Protein AF-A0A818DZM9-F1 (afdb_monomer)

Solvent-accessible surface area (backbone atoms only — not comparable to full-atom values): 8710 Å² total; per-residue (Å²): 131,89,78,78,48,73,68,53,49,53,53,51,50,54,50,57,74,67,65,64,51,76,66,54,52,51,47,51,51,50,46,53,53,40,52,50,51,41,53,56,50,49,52,51,48,52,54,49,51,54,26,58,77,69,72,45,68,61,71,72,59,45,53,54,50,55,57,54,46,66,70,44,53,62,66,65,63,39,80,89,52,55,71,69,61,40,54,50,49,54,53,52,50,52,51,51,50,53,49,51,56,52,51,53,51,50,53,53,50,54,51,50,49,51,52,42,52,51,42,50,52,53,42,53,53,48,51,51,50,51,54,50,53,54,50,54,52,52,52,52,53,52,52,52,51,52,52,52,51,56,54,53,62,72,77,109

Sequence (156 aa):
MLTLNSNDRDLITKFYELQPNEEQIRIAKQIWQTTFNILKTKEQEEILRKRIFLRRLPTTYDKMIDKSLGYIEPMLSNKALDIDRRAGLVTSYSKTITQYKLDLMTLNLDTIQNVIRGHQQILNDLQKKLSQSCHELMIQAIENRQKAMQNFMKYI

Radius of gyration: 29.62 Å; Cα contacts (8 Å, |Δi|>4): 50; chains: 1; bounding box: 65×19×94 Å

Nearest PDB structures (foldseek):
  5nnv-assembly2_B  TM=3.808E-01  e=1.729E+00  Bacillus subtilis subsp. subtilis str. 168
  6nct-assembly1_B  TM=3.162E-01  e=2.828E+00  Homo sapiens
  8to0-assembly1_GU  TM=3.634E-01  e=6.689E+00  Mus musculus
  5sxb-assembly1_B  TM=3.011E-01  e=3.617E+00  Homo sapiens
  5y06-assembly1_A  TM=3.390E-01  e=5.562E+00  Mycolicibacterium smegmatis MC2 155

Mean predicted aligned error: 10.88 Å

Foldseek 3Di:
DDDQDPVNVVVVVVVVVVVDDPVLVVLVVLLVVLVVVLVVLVVVLVVLVVCVVVVHADPVVVVVVVVVVVVCVVVLVDPVDDPVRSVVVVVVVVVVVSVVRNVVSVVVSVVSVVSSVVSVVVSVVSVVVSVVVVVVVVVVVVVVVVVVVVVVVVVD

pLDDT: mean 81.68, std 7.65, range [40.31, 94.31]

Secondary structure (DSSP, 8-state):
-----HHHHHHHHHHHHT---HHHHHHHHHHHHHHHHHHHHHHHHHHHHHHHHTTPPPHHHHHHHHHHHHHHHHHHT-TTS-HHHHHHHHHHHHHHHHHHHHHHHHHHHHHHHHHHHHHHHHHHHHHHHHHHHHHHHHHHHHHHHHHHHHHHHT--

Structure (mmCIF, N/CA/C/O backbone):
data_AF-A0A818DZM9-F1
#
_entry.id   AF-A0A818DZM9-F1
#
loop_
_atom_site.group_PDB
_atom_site.id
_atom_site.type_symbol
_atom_site.label_atom_id
_atom_site.label_alt_id
_atom_site.label_comp_id
_atom_site.label_asym_id
_atom_site.label_entity_id
_atom_site.label_seq_id
_atom_site.pdbx_PDB_ins_code
_atom_site.Cartn_x
_atom_site.Cartn_y
_atom_site.Cartn_z
_atom_site.occupancy
_atom_site.B_iso_or_equiv
_atom_site.auth_seq_id
_atom_site.auth_comp_id
_atom_site.auth_asym_id
_atom_site.auth_atom_id
_atom_site.pdbx_PDB_model_num
ATOM 1 N N . MET A 1 1 ? 8.432 -7.201 12.965 1.00 40.31 1 MET A N 1
ATOM 2 C CA . MET A 1 1 ? 7.616 -7.228 14.197 1.00 40.31 1 MET A CA 1
ATOM 3 C C . MET A 1 1 ? 7.823 -5.875 14.859 1.00 40.31 1 MET A C 1
ATOM 5 O O . MET A 1 1 ? 8.979 -5.541 15.078 1.00 40.31 1 MET A O 1
ATOM 9 N N . LEU A 1 2 ? 6.783 -5.054 15.058 1.00 51.66 2 LEU A N 1
ATOM 10 C CA . LEU A 1 2 ? 6.935 -3.815 15.836 1.00 51.66 2 LEU A CA 1
ATOM 11 C C . LEU A 1 2 ? 7.282 -4.207 17.276 1.00 51.66 2 LEU A C 1
ATOM 13 O O . LEU A 1 2 ? 6.540 -4.960 17.904 1.00 51.66 2 LEU A O 1
ATOM 17 N N . THR A 1 3 ? 8.418 -3.744 17.780 1.00 56.81 3 THR A N 1
ATOM 18 C CA . THR A 1 3 ? 8.779 -3.877 19.192 1.00 56.81 3 THR A CA 1
ATOM 19 C C . THR A 1 3 ? 7.938 -2.901 20.003 1.00 56.81 3 THR A C 1
ATOM 21 O O . THR A 1 3 ? 8.105 -1.693 19.857 1.00 56.81 3 THR A O 1
ATOM 24 N N . LEU A 1 4 ? 7.039 -3.428 20.838 1.00 66.06 4 LEU A N 1
ATOM 25 C CA . LEU A 1 4 ? 6.256 -2.634 21.788 1.00 66.06 4 LEU A CA 1
ATOM 26 C C . LEU A 1 4 ? 7.205 -1.954 22.779 1.00 66.06 4 LEU A C 1
ATOM 28 O O . LEU A 1 4 ? 7.914 -2.644 23.523 1.00 66.06 4 LEU A O 1
ATOM 32 N N . ASN A 1 5 ? 7.214 -0.624 22.789 1.00 75.19 5 ASN A N 1
ATOM 33 C CA . ASN A 1 5 ? 7.958 0.150 23.778 1.00 75.19 5 ASN A CA 1
ATOM 34 C C . ASN A 1 5 ? 7.163 0.258 25.099 1.00 75.19 5 ASN A C 1
ATOM 36 O O . ASN A 1 5 ? 6.059 -0.278 25.228 1.00 75.19 5 ASN A O 1
ATOM 40 N N . SER A 1 6 ? 7.733 0.917 26.110 1.00 73.00 6 SER A N 1
ATOM 41 C CA . SER A 1 6 ? 7.079 1.093 27.416 1.00 73.00 6 SER A CA 1
ATOM 42 C C . SER A 1 6 ? 5.756 1.860 27.323 1.00 73.00 6 SER A C 1
ATOM 44 O O . SER A 1 6 ? 4.792 1.473 27.974 1.00 73.00 6 SER A O 1
ATOM 46 N N . ASN A 1 7 ? 5.672 2.882 26.466 1.00 75.25 7 ASN A N 1
ATOM 47 C CA . ASN A 1 7 ? 4.448 3.662 26.271 1.00 75.25 7 ASN A CA 1
ATOM 48 C C . ASN A 1 7 ? 3.347 2.834 25.597 1.00 75.25 7 ASN A C 1
ATOM 50 O O . ASN A 1 7 ? 2.183 2.944 25.972 1.00 75.25 7 ASN A O 1
ATOM 54 N N . ASP A 1 8 ? 3.702 1.978 24.636 1.00 75.69 8 ASP A N 1
ATOM 55 C CA . ASP A 1 8 ? 2.742 1.085 23.982 1.00 75.69 8 ASP A CA 1
ATOM 56 C C . ASP A 1 8 ? 2.153 0.088 24.987 1.00 75.69 8 ASP A C 1
ATOM 58 O O . ASP A 1 8 ? 0.955 -0.192 24.961 1.00 75.69 8 ASP A O 1
ATOM 62 N N . ARG A 1 9 ? 2.984 -0.424 25.907 1.00 78.38 9 ARG A N 1
ATOM 63 C CA . ARG A 1 9 ? 2.527 -1.309 26.988 1.00 78.38 9 ARG A CA 1
ATOM 64 C C . ARG A 1 9 ? 1.587 -0.583 27.944 1.00 78.38 9 ARG A C 1
ATOM 66 O O . ARG A 1 9 ? 0.529 -1.124 28.241 1.00 78.38 9 ARG A O 1
ATOM 73 N N . ASP A 1 10 ? 1.919 0.637 28.355 1.00 81.44 10 ASP A N 1
ATOM 74 C CA . ASP A 1 10 ? 1.055 1.454 29.216 1.00 81.44 10 ASP A CA 1
ATOM 75 C C . ASP A 1 10 ? -0.306 1.743 28.571 1.00 81.44 10 ASP A C 1
ATOM 77 O O . ASP A 1 10 ? -1.339 1.661 29.234 1.00 81.44 10 ASP A O 1
ATOM 81 N N . LEU A 1 11 ? -0.332 2.053 27.271 1.00 78.56 11 LEU A N 1
ATOM 82 C CA . LEU A 1 11 ? -1.576 2.295 26.536 1.00 78.56 11 LEU A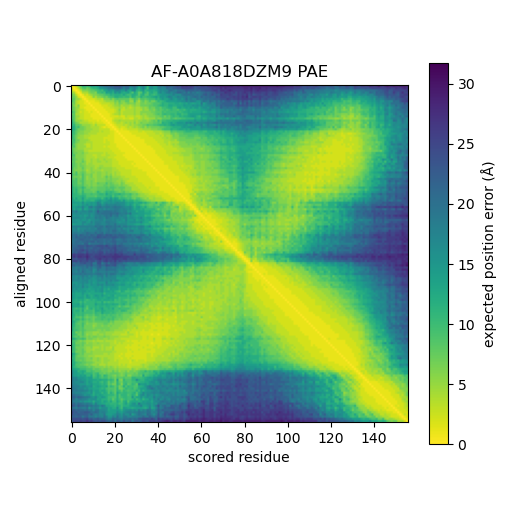 CA 1
ATOM 83 C C . LEU A 1 11 ? -2.436 1.032 26.422 1.00 78.56 11 LEU A C 1
ATOM 85 O O . LEU A 1 11 ? -3.654 1.111 26.570 1.00 78.56 11 LEU A O 1
ATOM 89 N N . ILE A 1 12 ? -1.817 -0.129 26.193 1.00 82.38 12 ILE A N 1
ATOM 90 C CA . ILE A 1 12 ? -2.521 -1.417 26.155 1.00 82.38 12 ILE A CA 1
ATOM 91 C C . ILE A 1 12 ? -3.101 -1.751 27.532 1.00 82.38 12 ILE A C 1
ATOM 93 O O . ILE A 1 12 ? -4.266 -2.135 27.619 1.00 82.38 12 ILE A O 1
ATOM 97 N N . THR A 1 13 ? -2.324 -1.578 28.602 1.00 82.38 13 THR A N 1
ATOM 98 C CA . THR A 1 13 ? -2.790 -1.813 29.974 1.00 82.38 13 THR A CA 1
ATOM 99 C C . THR A 1 13 ? -3.990 -0.927 30.293 1.00 82.38 13 THR A C 1
ATOM 101 O O . THR A 1 13 ? -5.049 -1.447 30.634 1.00 82.38 13 THR A O 1
ATOM 104 N N . LYS A 1 14 ? -3.881 0.387 30.050 1.00 82.12 14 LYS A N 1
ATOM 105 C CA . LYS A 1 14 ? -4.989 1.338 30.238 1.00 82.12 14 LYS A CA 1
ATOM 106 C C . LYS A 1 14 ? -6.216 0.986 29.401 1.00 82.12 14 LYS A C 1
ATOM 108 O O . LYS A 1 14 ? -7.337 1.146 29.863 1.00 82.12 14 LYS A O 1
ATOM 113 N N . PHE A 1 15 ? -6.029 0.490 28.178 1.00 80.56 15 PHE A N 1
ATOM 114 C CA . PHE A 1 15 ? -7.144 0.039 27.347 1.00 80.56 15 PHE A CA 1
ATOM 115 C C . PHE A 1 15 ? -7.892 -1.140 27.980 1.00 80.56 15 PHE A C 1
ATOM 117 O O . PHE A 1 15 ? -9.116 -1.121 28.004 1.00 80.56 15 PHE A O 1
ATOM 124 N N . TYR A 1 16 ? -7.191 -2.139 28.522 1.00 81.88 16 TYR A N 1
ATOM 125 C CA . TYR A 1 16 ? -7.841 -3.274 29.187 1.00 81.88 16 TYR A CA 1
ATOM 126 C C . TYR A 1 16 ? -8.415 -2.924 30.568 1.00 81.88 16 TYR A C 1
ATOM 128 O O . TYR A 1 16 ? -9.426 -3.505 30.960 1.00 81.88 16 TYR A O 1
ATOM 136 N N . GLU A 1 17 ? -7.842 -1.946 31.276 1.00 83.06 17 GLU A N 1
ATOM 137 C CA . GLU A 1 17 ? -8.412 -1.391 32.515 1.00 83.06 17 GLU A CA 1
ATOM 138 C C . GLU A 1 17 ? -9.804 -0.776 32.298 1.00 83.06 17 GLU A C 1
ATOM 140 O O . GLU A 1 17 ? -10.635 -0.804 33.203 1.00 83.06 17 GLU A O 1
ATOM 145 N N . LEU A 1 18 ? -10.098 -0.289 31.086 1.00 79.38 18 LEU A N 1
ATOM 146 C CA . LEU A 1 18 ? -11.424 0.219 30.711 1.00 79.38 18 LEU A CA 1
ATOM 147 C C . LEU A 1 18 ? -12.473 -0.887 30.496 1.00 79.38 18 LEU A C 1
ATOM 149 O O . LEU A 1 18 ? -13.613 -0.571 30.164 1.00 79.38 18 LEU A O 1
ATOM 153 N N . GLN A 1 19 ? -12.102 -2.160 30.673 1.00 81.62 19 GLN A N 1
ATOM 154 C CA . GLN A 1 19 ? -12.966 -3.330 30.481 1.00 81.62 19 GLN A CA 1
ATOM 155 C C . GLN A 1 19 ? -13.733 -3.305 29.142 1.00 81.62 19 GLN A C 1
ATOM 157 O O . GLN A 1 19 ? -14.965 -3.371 29.124 1.00 81.62 19 GLN A O 1
ATOM 162 N N . PRO A 1 20 ? -13.021 -3.198 28.004 1.00 81.56 20 PRO A N 1
ATOM 163 C CA . PRO A 1 20 ? -13.652 -3.136 26.698 1.00 81.56 20 PRO A CA 1
ATOM 164 C C . PRO A 1 20 ? -14.358 -4.458 26.388 1.00 81.56 20 PRO A C 1
ATOM 166 O O . PRO A 1 20 ? -13.861 -5.540 26.710 1.00 81.56 20 PRO A O 1
ATOM 169 N N . ASN A 1 21 ? -15.506 -4.380 25.722 1.00 86.00 21 ASN A N 1
ATOM 170 C CA . ASN A 1 21 ? -16.206 -5.569 25.251 1.00 86.00 21 ASN A CA 1
ATOM 171 C C . ASN A 1 21 ? -15.498 -6.201 24.034 1.00 86.00 21 ASN A C 1
ATOM 173 O O . ASN A 1 21 ? -14.577 -5.627 23.445 1.00 86.00 21 ASN A O 1
ATOM 177 N N . GLU A 1 22 ? -15.938 -7.395 23.632 1.00 86.88 22 GLU A N 1
ATOM 178 C CA . GLU A 1 22 ? -15.315 -8.139 22.526 1.00 86.88 22 GLU A CA 1
ATOM 179 C C . GLU A 1 22 ? -15.292 -7.355 21.206 1.00 86.88 22 GLU A C 1
ATOM 181 O O . GLU A 1 22 ? -14.310 -7.418 20.462 1.00 86.88 22 GLU A O 1
ATOM 186 N N . GLU A 1 23 ? -16.337 -6.572 20.935 1.00 85.06 23 GLU A N 1
ATOM 187 C CA . GLU A 1 23 ? -16.437 -5.768 19.720 1.00 85.06 23 GLU A CA 1
ATOM 188 C C . GLU A 1 23 ? -15.433 -4.607 19.721 1.00 85.06 23 GLU A C 1
ATOM 190 O O . GLU A 1 23 ? -14.731 -4.386 18.732 1.00 85.06 23 GLU A O 1
ATOM 195 N N . GLN A 1 24 ? -15.274 -3.918 20.851 1.00 84.25 24 GLN A N 1
ATOM 196 C CA . GLN A 1 24 ? -14.276 -2.863 21.028 1.00 84.25 24 GLN A CA 1
ATOM 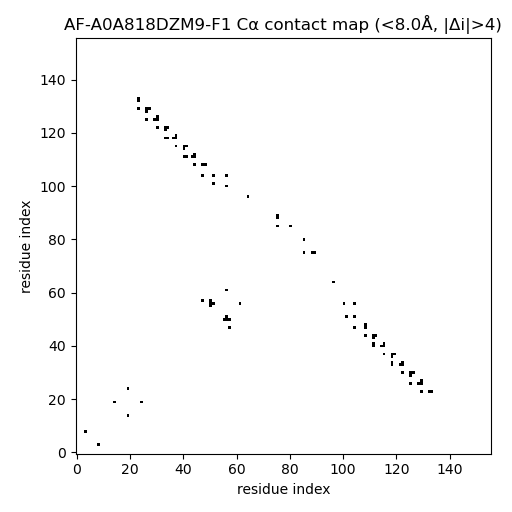197 C C . GLN A 1 24 ? -12.853 -3.416 20.903 1.00 84.25 24 GLN A C 1
ATOM 199 O O . GLN A 1 24 ? -12.010 -2.806 20.241 1.00 84.25 24 GLN A O 1
ATOM 204 N N . ILE A 1 25 ? -12.587 -4.601 21.465 1.00 87.75 25 ILE A N 1
ATOM 205 C CA . ILE A 1 25 ? -11.300 -5.296 21.309 1.00 87.75 25 ILE A CA 1
ATOM 206 C C . ILE A 1 25 ? -11.052 -5.638 19.832 1.00 87.75 25 ILE A C 1
ATOM 208 O O . ILE A 1 25 ? -9.941 -5.446 19.326 1.00 87.75 25 ILE A O 1
ATOM 212 N N . ARG A 1 26 ? -12.070 -6.130 19.115 1.00 89.06 26 ARG A N 1
ATOM 213 C CA . ARG A 1 26 ? -11.976 -6.468 17.688 1.00 89.06 26 ARG A CA 1
ATOM 214 C C . ARG A 1 26 ? -11.662 -5.239 16.836 1.00 89.06 26 ARG A C 1
ATOM 216 O O . ARG A 1 26 ? -10.720 -5.284 16.042 1.00 89.06 26 ARG A O 1
ATOM 223 N N . ILE A 1 27 ? -12.397 -4.145 17.028 1.00 87.44 27 ILE A N 1
ATOM 224 C CA . ILE A 1 27 ? -12.180 -2.888 16.300 1.00 87.44 27 ILE A CA 1
ATOM 225 C C . ILE A 1 27 ? -10.789 -2.321 16.617 1.00 87.44 27 ILE A C 1
ATOM 227 O O . ILE A 1 27 ? -10.061 -1.946 15.698 1.00 87.44 27 ILE A O 1
ATOM 231 N N . ALA A 1 28 ? -10.363 -2.323 17.885 1.00 85.38 28 ALA A N 1
ATOM 232 C CA . ALA A 1 28 ? -9.037 -1.847 18.282 1.00 85.38 28 ALA A CA 1
ATOM 233 C C . ALA A 1 28 ? -7.902 -2.636 17.601 1.00 85.38 28 ALA A C 1
ATOM 235 O O . ALA A 1 28 ? -6.952 -2.041 17.084 1.00 85.38 28 ALA A O 1
ATOM 236 N N . LYS A 1 29 ? -8.025 -3.969 17.508 1.00 88.12 29 LYS A N 1
ATOM 237 C CA . LYS A 1 29 ? -7.074 -4.812 16.759 1.00 88.12 29 LYS A CA 1
ATOM 238 C C . LYS A 1 29 ? -7.027 -4.443 15.274 1.00 88.12 29 LYS A C 1
ATOM 240 O O . LYS A 1 29 ? -5.941 -4.351 14.701 1.00 88.12 29 LYS A O 1
ATOM 245 N N . GLN A 1 30 ? -8.182 -4.204 14.652 1.00 88.25 30 GLN A N 1
ATOM 246 C CA . GLN A 1 30 ? -8.258 -3.791 13.246 1.00 88.25 30 GLN A CA 1
ATOM 247 C C . GLN A 1 30 ? -7.639 -2.406 13.015 1.00 88.25 30 GLN A C 1
ATOM 249 O O . GLN A 1 30 ? -6.910 -2.224 12.037 1.00 88.25 30 GLN A O 1
ATOM 254 N N . ILE A 1 31 ? -7.864 -1.453 13.924 1.00 87.81 31 ILE A N 1
ATOM 255 C CA . ILE A 1 31 ? -7.233 -0.124 13.906 1.00 87.81 31 ILE A CA 1
ATOM 256 C C . ILE A 1 31 ? -5.712 -0.262 13.970 1.00 87.81 31 ILE A C 1
ATOM 258 O O . ILE A 1 31 ? -5.006 0.327 13.147 1.00 87.81 31 ILE A O 1
ATOM 262 N N . TRP A 1 32 ? -5.200 -1.072 14.901 1.00 86.38 32 TRP A N 1
ATOM 263 C CA . TRP A 1 32 ? -3.762 -1.288 15.058 1.00 86.38 32 TRP A CA 1
ATOM 264 C C . TRP A 1 32 ? -3.139 -1.903 13.800 1.00 86.38 32 TRP A C 1
ATOM 266 O O . TRP A 1 32 ? -2.163 -1.373 13.265 1.00 86.38 32 TRP A O 1
ATOM 276 N N . GLN A 1 33 ? -3.752 -2.960 13.260 1.00 86.88 33 GLN A N 1
ATOM 277 C CA . GLN A 1 33 ? -3.277 -3.612 12.041 1.00 86.88 33 GLN A CA 1
ATOM 278 C C . GLN A 1 33 ? -3.302 -2.669 10.830 1.00 86.88 33 GLN A C 1
ATOM 280 O O . GLN A 1 33 ? -2.343 -2.620 10.059 1.00 86.88 33 GLN A O 1
ATOM 285 N N . THR A 1 34 ? -4.380 -1.900 10.661 1.00 86.88 34 THR A N 1
ATOM 286 C CA . THR A 1 34 ? -4.517 -0.941 9.553 1.00 86.88 34 THR A CA 1
ATOM 287 C C . THR A 1 34 ? -3.478 0.173 9.667 1.00 86.88 34 THR A C 1
ATOM 289 O O . THR A 1 34 ? -2.829 0.516 8.681 1.00 86.88 34 THR A O 1
ATOM 292 N N . THR A 1 35 ? -3.244 0.682 10.878 1.00 85.06 35 THR A N 1
ATOM 293 C CA . THR A 1 35 ? -2.207 1.688 11.152 1.00 85.06 35 THR A CA 1
ATOM 294 C C . THR A 1 35 ? -0.815 1.154 10.818 1.00 85.06 35 THR A C 1
ATOM 296 O O . THR A 1 35 ? -0.038 1.831 10.143 1.00 85.06 35 THR A O 1
ATOM 299 N N . PHE A 1 36 ? -0.510 -0.085 11.212 1.00 85.88 36 PHE A N 1
ATOM 300 C CA . PHE A 1 36 ? 0.745 -0.738 10.844 1.00 85.88 36 PHE A CA 1
ATOM 301 C C . PHE A 1 36 ? 0.903 -0.877 9.325 1.00 85.88 36 PHE A C 1
ATOM 303 O O . PHE A 1 36 ? 1.967 -0.566 8.785 1.00 85.88 36 PHE A O 1
ATOM 310 N N . ASN A 1 37 ? -0.155 -1.292 8.623 1.00 84.69 37 ASN A N 1
ATOM 311 C CA . ASN A 1 37 ? -0.138 -1.405 7.166 1.00 84.69 37 ASN A CA 1
ATOM 312 C C . ASN A 1 37 ? 0.147 -0.047 6.504 1.00 84.69 37 ASN A C 1
ATOM 314 O O . ASN A 1 37 ? 0.995 0.016 5.619 1.00 84.69 37 ASN A O 1
ATOM 318 N N . ILE A 1 38 ? -0.475 1.043 6.973 1.00 83.56 38 ILE A N 1
ATOM 319 C CA . ILE A 1 38 ? -0.196 2.408 6.488 1.00 83.56 38 ILE A CA 1
ATOM 320 C C . ILE A 1 38 ? 1.279 2.763 6.670 1.00 83.56 38 ILE A C 1
ATOM 322 O O . ILE A 1 38 ? 1.904 3.249 5.729 1.00 83.56 38 ILE A O 1
ATOM 326 N N . LEU A 1 39 ? 1.843 2.530 7.860 1.00 86.19 39 LEU A N 1
ATOM 327 C CA . LEU A 1 39 ? 3.248 2.840 8.145 1.00 86.19 39 LEU A CA 1
ATOM 328 C C . LEU A 1 39 ? 4.191 2.069 7.218 1.00 86.19 39 LEU A C 1
ATOM 330 O O . LEU A 1 39 ? 5.077 2.664 6.607 1.00 86.19 39 LEU A O 1
ATOM 334 N N . LYS A 1 40 ? 3.950 0.767 7.048 1.00 86.81 40 LYS A N 1
ATOM 335 C CA . LYS A 1 40 ? 4.735 -0.084 6.149 1.00 86.81 40 LYS A CA 1
ATOM 336 C C . LYS A 1 40 ? 4.637 0.376 4.692 1.00 86.81 40 LYS A C 1
ATOM 338 O O . LYS A 1 40 ? 5.639 0.404 3.983 1.00 86.81 40 LYS A O 1
ATOM 343 N N . THR A 1 41 ? 3.448 0.754 4.229 1.00 86.75 41 THR A N 1
ATOM 344 C CA . THR A 1 41 ? 3.259 1.255 2.861 1.00 86.75 41 THR A CA 1
ATOM 345 C C . THR A 1 41 ? 3.915 2.627 2.660 1.00 86.75 41 THR A C 1
ATOM 347 O O . THR A 1 41 ? 4.518 2.857 1.616 1.00 86.75 41 THR A O 1
ATOM 350 N N . LYS A 1 42 ? 3.891 3.516 3.663 1.00 85.25 42 LYS A N 1
ATOM 351 C CA . LYS A 1 42 ? 4.630 4.792 3.628 1.00 85.25 42 LYS A CA 1
ATOM 352 C C . LYS A 1 42 ? 6.144 4.594 3.575 1.00 85.25 42 LYS A C 1
ATOM 354 O O . LYS A 1 42 ? 6.828 5.302 2.845 1.00 85.25 42 LYS A O 1
ATOM 359 N N . GLU A 1 43 ? 6.676 3.617 4.305 1.00 87.31 43 GLU A N 1
ATOM 360 C CA . GLU A 1 43 ? 8.094 3.256 4.209 1.00 87.31 43 GLU A CA 1
ATOM 361 C C . GLU A 1 43 ? 8.459 2.828 2.777 1.00 87.31 43 GLU A C 1
ATOM 363 O O . GLU A 1 43 ? 9.465 3.276 2.225 1.00 87.31 43 GLU A O 1
ATOM 368 N N . GLN A 1 44 ? 7.608 2.020 2.137 1.00 86.06 44 GLN A N 1
ATOM 369 C CA . GLN A 1 44 ? 7.783 1.637 0.733 1.00 86.06 44 GLN A CA 1
ATOM 370 C C . GLN A 1 44 ? 7.706 2.840 -0.218 1.00 86.06 44 GLN A C 1
ATOM 372 O O . GLN A 1 44 ? 8.506 2.910 -1.154 1.00 86.06 44 GLN A O 1
ATOM 377 N N . GLU A 1 45 ? 6.796 3.789 0.028 1.00 90.19 45 GLU A N 1
ATOM 378 C CA . GLU A 1 45 ? 6.708 5.046 -0.725 1.00 90.19 45 GLU A CA 1
ATOM 379 C C . GLU A 1 45 ? 8.030 5.820 -0.659 1.00 90.19 45 GLU A C 1
ATOM 381 O O . GLU A 1 45 ? 8.581 6.198 -1.691 1.00 90.19 45 GLU A O 1
ATOM 386 N N . GLU A 1 46 ? 8.587 6.000 0.539 1.00 88.19 46 GLU A N 1
ATOM 387 C CA . GLU A 1 46 ? 9.835 6.741 0.741 1.00 88.19 46 GLU A CA 1
ATOM 388 C C . GLU A 1 46 ? 11.046 6.035 0.119 1.00 88.19 46 GLU A C 1
ATOM 390 O O . GLU A 1 46 ? 11.910 6.678 -0.487 1.00 88.19 46 GLU A O 1
ATOM 395 N N . ILE A 1 47 ? 11.099 4.700 0.182 1.00 86.56 47 ILE A N 1
ATOM 396 C CA . ILE A 1 47 ? 12.109 3.916 -0.543 1.00 86.56 47 ILE A CA 1
ATOM 397 C C . ILE A 1 47 ? 11.990 4.160 -2.052 1.00 86.56 47 ILE A C 1
ATOM 399 O O . ILE A 1 47 ? 13.009 4.353 -2.725 1.00 86.56 47 ILE A O 1
ATOM 403 N N . LEU A 1 48 ? 10.770 4.159 -2.594 1.00 84.81 48 LEU A N 1
ATOM 404 C CA . LEU A 1 48 ? 10.544 4.382 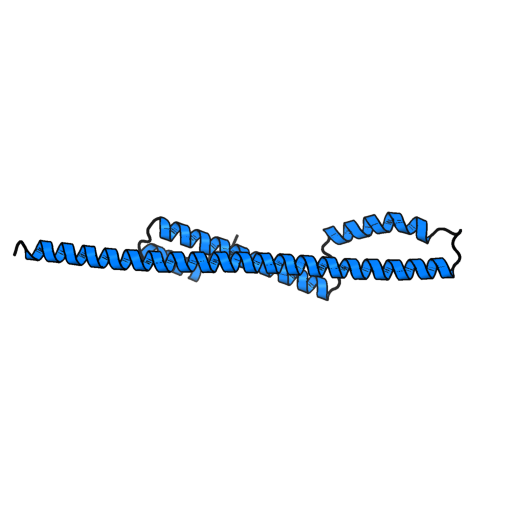-4.019 1.00 84.81 48 LEU A CA 1
ATOM 405 C C . LEU A 1 48 ? 10.897 5.818 -4.430 1.00 84.81 48 LEU A C 1
ATOM 407 O O . LEU A 1 48 ? 11.593 5.996 -5.426 1.00 84.81 48 LEU A O 1
ATOM 411 N N . ARG A 1 49 ? 10.527 6.832 -3.642 1.00 85.75 49 ARG A N 1
ATOM 412 C CA . ARG A 1 49 ? 10.910 8.237 -3.873 1.00 85.75 49 ARG A CA 1
ATOM 413 C C . ARG A 1 49 ? 12.425 8.420 -3.907 1.00 85.75 49 ARG A C 1
ATOM 415 O O . ARG A 1 49 ? 12.949 9.026 -4.839 1.00 85.75 49 ARG A O 1
ATOM 422 N N . LYS A 1 50 ? 13.151 7.833 -2.948 1.00 85.69 50 LYS A N 1
ATOM 423 C CA . LYS A 1 50 ? 14.626 7.841 -2.946 1.00 85.69 50 LYS A CA 1
ATOM 424 C C . LYS A 1 50 ? 15.200 7.169 -4.193 1.00 85.69 50 LYS A C 1
ATOM 426 O O . LYS A 1 50 ? 16.165 7.661 -4.771 1.00 85.69 50 LYS A O 1
ATOM 431 N N . ARG A 1 51 ? 14.607 6.058 -4.632 1.00 80.88 51 ARG A N 1
ATOM 432 C CA . ARG A 1 51 ? 15.002 5.359 -5.864 1.00 80.88 51 ARG A CA 1
ATOM 433 C C . ARG A 1 51 ? 14.772 6.205 -7.117 1.00 80.88 51 ARG A C 1
ATOM 435 O O . ARG A 1 51 ? 15.680 6.281 -7.938 1.00 80.88 51 ARG A O 1
ATOM 442 N N . ILE A 1 52 ? 13.628 6.883 -7.222 1.00 79.81 52 ILE A N 1
ATOM 443 C CA . ILE A 1 52 ? 13.316 7.832 -8.304 1.00 79.81 52 ILE A CA 1
ATOM 444 C C . ILE A 1 52 ? 14.353 8.954 -8.343 1.00 79.81 52 ILE A C 1
ATOM 446 O O . ILE A 1 52 ? 14.945 9.206 -9.391 1.00 79.81 52 ILE A O 1
ATOM 450 N N . PHE A 1 53 ? 14.630 9.575 -7.193 1.00 79.75 53 PHE A N 1
ATOM 451 C CA . PHE A 1 53 ? 15.636 10.631 -7.073 1.00 79.75 53 PHE A CA 1
ATOM 452 C C . PHE A 1 53 ? 17.019 10.165 -7.551 1.00 79.75 53 PHE A C 1
ATOM 454 O O . PHE A 1 53 ? 17.685 10.852 -8.323 1.00 79.75 53 PHE A O 1
ATOM 461 N N . LEU A 1 54 ? 17.424 8.955 -7.156 1.00 83.00 54 LEU A N 1
ATOM 462 C CA . LEU A 1 54 ? 18.685 8.338 -7.577 1.00 83.00 54 LEU A CA 1
ATOM 463 C C . LEU A 1 54 ? 18.640 7.730 -8.990 1.00 83.00 54 LEU A C 1
ATOM 465 O O . LEU A 1 54 ? 19.629 7.130 -9.412 1.00 83.00 54 LEU A O 1
ATOM 469 N N . ARG A 1 55 ? 17.517 7.843 -9.713 1.00 77.25 55 ARG A N 1
ATOM 470 C CA . ARG A 1 55 ? 17.276 7.230 -11.034 1.00 77.25 55 ARG A CA 1
ATOM 471 C C . ARG A 1 55 ? 17.526 5.715 -11.065 1.00 77.25 55 ARG A C 1
ATOM 473 O O . ARG A 1 55 ? 17.949 5.166 -12.079 1.00 77.25 55 ARG A O 1
ATOM 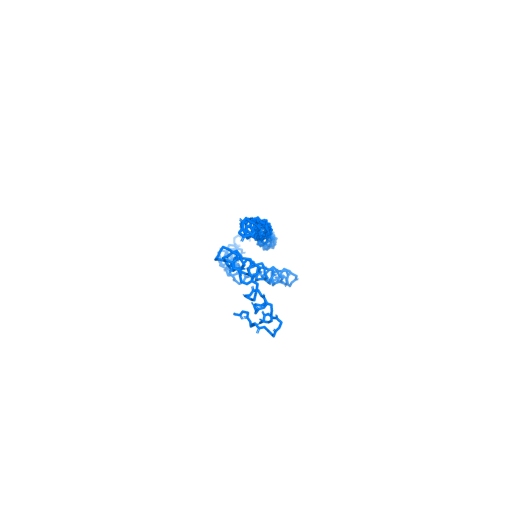480 N N . ARG A 1 56 ? 17.269 5.025 -9.951 1.00 76.44 56 ARG A N 1
ATOM 481 C CA . ARG A 1 56 ? 17.438 3.571 -9.808 1.00 76.44 56 ARG A CA 1
ATOM 482 C C . ARG A 1 56 ? 16.089 2.878 -9.874 1.00 76.44 56 ARG A C 1
ATOM 484 O O . ARG A 1 56 ? 15.219 3.144 -9.050 1.00 76.44 56 ARG A O 1
ATOM 491 N N . LEU A 1 57 ? 15.921 1.955 -10.813 1.00 75.19 57 LEU A N 1
ATOM 492 C CA . LEU A 1 57 ? 14.717 1.134 -10.863 1.00 75.19 57 LEU A CA 1
ATOM 493 C C . LEU A 1 57 ? 14.660 0.140 -9.702 1.00 75.19 57 LEU A C 1
ATOM 495 O O . LEU A 1 57 ? 15.693 -0.325 -9.214 1.00 75.19 57 LEU A O 1
ATOM 499 N N . PRO A 1 58 ? 13.451 -0.255 -9.275 1.00 78.19 58 PRO A N 1
ATOM 500 C CA . PRO A 1 58 ? 13.284 -1.511 -8.566 1.00 78.19 58 PRO A CA 1
ATOM 501 C C . PRO A 1 58 ? 13.899 -2.666 -9.369 1.00 78.19 58 PRO A C 1
ATOM 503 O O . PRO A 1 58 ? 13.682 -2.777 -10.575 1.00 78.19 58 PRO A O 1
ATOM 506 N N . THR A 1 59 ? 14.628 -3.546 -8.683 1.00 76.62 59 THR A N 1
ATOM 507 C CA . THR A 1 59 ? 15.409 -4.651 -9.270 1.00 76.62 59 THR A CA 1
ATOM 508 C C . THR A 1 59 ? 14.612 -5.547 -10.215 1.00 76.62 59 THR A C 1
ATOM 510 O O . THR A 1 59 ? 15.166 -6.067 -11.177 1.00 76.62 59 THR A O 1
ATOM 513 N N . THR A 1 60 ? 13.315 -5.733 -9.969 1.00 77.81 60 THR A N 1
ATOM 514 C CA . THR A 1 60 ? 12.439 -6.514 -10.853 1.00 77.81 60 THR A CA 1
ATOM 515 C C . THR A 1 60 ? 12.265 -5.855 -12.221 1.00 77.81 60 THR A C 1
ATOM 517 O O . THR A 1 60 ? 12.369 -6.536 -13.238 1.00 77.81 60 THR A O 1
ATOM 520 N N . TYR A 1 61 ? 12.036 -4.539 -12.260 1.00 79.25 61 TYR A N 1
ATOM 521 C CA . TYR A 1 61 ? 11.856 -3.805 -13.515 1.00 79.25 61 TYR A CA 1
ATOM 522 C C . TYR A 1 61 ? 13.169 -3.654 -14.275 1.00 79.25 61 TYR A C 1
ATOM 524 O O . TYR A 1 61 ? 13.173 -3.759 -15.497 1.00 79.25 61 TYR A O 1
ATOM 532 N N . ASP A 1 62 ? 14.276 -3.467 -13.555 1.00 79.00 62 ASP A N 1
ATOM 533 C CA . ASP A 1 62 ? 15.608 -3.392 -14.158 1.00 79.00 62 ASP A CA 1
ATOM 534 C C . ASP A 1 62 ? 15.919 -4.682 -14.933 1.00 79.00 62 ASP A C 1
ATOM 536 O O . ASP A 1 62 ? 16.164 -4.638 -16.134 1.00 79.00 62 ASP A O 1
ATOM 540 N N . LYS A 1 63 ? 15.692 -5.849 -14.310 1.00 81.69 63 LYS A N 1
ATOM 541 C CA . LYS A 1 63 ? 15.827 -7.158 -14.973 1.00 81.69 63 LYS A CA 1
ATOM 542 C C . LYS A 1 63 ? 14.932 -7.324 -16.207 1.00 81.69 63 LYS A C 1
ATOM 544 O O . LYS A 1 63 ? 15.336 -7.964 -17.175 1.00 81.69 63 LYS A O 1
ATOM 549 N N . MET A 1 64 ? 13.703 -6.804 -16.179 1.00 79.50 64 MET A N 1
ATOM 550 C CA . MET A 1 64 ? 12.790 -6.882 -17.330 1.00 79.50 64 MET A CA 1
ATOM 551 C C . MET A 1 64 ? 13.278 -6.025 -18.501 1.00 79.50 64 MET A C 1
ATOM 553 O O . MET A 1 64 ? 13.178 -6.442 -19.658 1.00 79.50 64 MET A O 1
ATOM 557 N N . ILE A 1 65 ? 13.818 -4.844 -18.206 1.00 80.25 65 ILE A N 1
ATOM 558 C CA . ILE A 1 65 ? 14.371 -3.945 -19.217 1.00 80.25 65 ILE A CA 1
ATOM 559 C C . ILE A 1 65 ? 15.670 -4.516 -19.781 1.00 80.25 65 ILE A C 1
ATOM 561 O O . ILE A 1 65 ? 15.803 -4.556 -20.999 1.00 80.25 65 ILE A O 1
ATOM 565 N N . ASP A 1 66 ? 16.558 -5.051 -18.942 1.00 79.25 66 ASP A N 1
ATOM 566 C CA . ASP A 1 66 ? 17.792 -5.717 -19.382 1.00 79.25 66 ASP A CA 1
ATOM 567 C C . ASP A 1 66 ? 17.498 -6.900 -20.310 1.00 79.25 66 ASP A C 1
ATOM 569 O O . ASP A 1 66 ? 18.113 -7.054 -21.365 1.00 79.25 66 ASP A O 1
ATOM 573 N N . LYS A 1 67 ? 16.482 -7.706 -19.976 1.00 82.06 67 LYS A N 1
ATOM 574 C CA . LYS A 1 67 ? 16.027 -8.786 -20.858 1.00 82.06 67 LYS A CA 1
ATOM 575 C C . LYS A 1 67 ? 15.534 -8.248 -22.205 1.00 82.06 67 LYS A C 1
ATOM 577 O O . LYS A 1 67 ? 15.817 -8.842 -23.239 1.00 82.06 67 LYS A O 1
ATOM 582 N N . SER A 1 68 ? 14.791 -7.143 -22.194 1.00 75.25 68 SER A N 1
ATOM 583 C CA . SER A 1 68 ? 14.252 -6.521 -23.410 1.00 75.25 68 SER A CA 1
ATOM 584 C C . SER A 1 68 ? 15.361 -5.923 -24.285 1.00 75.25 68 SER A C 1
ATOM 586 O O . SER A 1 68 ? 15.324 -6.060 -25.506 1.00 75.25 68 SER A O 1
ATOM 588 N N . LEU A 1 69 ? 16.378 -5.333 -23.652 1.00 77.88 69 LEU A N 1
ATOM 589 C CA . LEU A 1 69 ? 17.583 -4.808 -24.292 1.00 77.88 69 LEU A CA 1
ATOM 590 C C . LEU A 1 69 ? 18.350 -5.893 -25.054 1.00 77.88 69 LEU A C 1
ATOM 592 O O . LEU A 1 69 ? 18.755 -5.656 -26.192 1.00 77.88 69 LEU A O 1
ATOM 596 N N . GLY A 1 70 ? 18.459 -7.098 -24.486 1.00 77.44 70 GLY A N 1
ATOM 597 C CA . GLY A 1 70 ? 19.131 -8.229 -25.134 1.00 77.44 70 GLY A CA 1
ATOM 598 C C . GLY A 1 70 ? 18.526 -8.644 -26.485 1.00 77.44 70 GLY A C 1
ATOM 599 O O . GLY A 1 70 ? 19.238 -9.168 -27.337 1.00 77.44 70 GLY A O 1
ATOM 600 N N . TYR A 1 71 ? 17.238 -8.375 -26.735 1.00 78.00 71 TYR A N 1
ATOM 601 C CA . TYR A 1 71 ? 16.614 -8.632 -28.045 1.00 78.00 71 TYR A CA 1
ATOM 602 C C . TYR A 1 71 ? 16.897 -7.537 -29.078 1.00 78.00 71 TYR A C 1
ATOM 604 O O . TYR A 1 71 ? 16.762 -7.767 -30.279 1.00 78.00 71 TYR A O 1
ATOM 612 N N . ILE A 1 72 ? 17.274 -6.342 -28.626 1.00 76.12 72 ILE A N 1
ATOM 613 C CA . ILE A 1 72 ? 17.383 -5.144 -29.466 1.00 76.12 72 ILE A CA 1
ATOM 614 C C . ILE A 1 72 ? 18.838 -4.827 -29.803 1.00 76.12 72 ILE A C 1
ATOM 616 O O . ILE A 1 72 ? 19.117 -4.321 -30.889 1.00 76.12 72 ILE A O 1
ATOM 620 N N . GLU A 1 73 ? 19.781 -5.226 -28.953 1.00 79.06 73 GLU A N 1
ATOM 621 C CA . GLU A 1 73 ? 21.223 -5.164 -29.218 1.00 79.06 73 GLU A CA 1
ATOM 622 C C . GLU A 1 73 ? 21.641 -5.754 -30.582 1.00 79.06 73 GLU A C 1
ATOM 624 O O . GLU A 1 73 ? 22.352 -5.071 -31.329 1.00 79.06 73 GLU A O 1
ATOM 629 N N . PRO A 1 74 ? 21.175 -6.955 -30.987 1.00 81.00 74 PRO A N 1
ATOM 630 C CA . PRO A 1 74 ? 21.510 -7.526 -32.294 1.00 81.00 74 PRO A CA 1
ATOM 631 C C . PRO A 1 74 ? 20.942 -6.709 -33.460 1.00 81.00 74 PRO A C 1
ATOM 633 O O . PRO A 1 74 ? 21.577 -6.582 -34.507 1.00 81.00 74 PRO A O 1
ATOM 636 N N . MET A 1 75 ? 19.757 -6.121 -33.272 1.00 75.12 75 MET A N 1
ATOM 637 C CA . MET A 1 75 ? 19.086 -5.295 -34.276 1.00 75.12 75 MET A CA 1
ATOM 638 C C . MET A 1 75 ? 19.806 -3.953 -34.468 1.00 75.12 75 MET A C 1
ATOM 640 O O . MET A 1 75 ? 19.988 -3.511 -35.601 1.00 75.12 75 MET A O 1
ATOM 644 N N . LEU A 1 76 ? 20.274 -3.339 -33.377 1.00 71.00 76 LEU A N 1
ATOM 645 C CA . LEU A 1 76 ? 21.071 -2.107 -33.404 1.00 71.00 76 LEU A CA 1
ATOM 646 C C . LEU A 1 76 ? 22.494 -2.340 -33.937 1.00 71.00 76 LEU A C 1
ATOM 648 O O . LEU A 1 76 ? 23.076 -1.449 -34.554 1.00 71.00 76 LEU A O 1
ATOM 652 N N . SER A 1 77 ? 23.028 -3.550 -33.757 1.00 76.38 77 SER A N 1
ATOM 653 C CA . SER A 1 77 ? 24.345 -3.968 -34.258 1.00 76.38 77 SER A CA 1
ATOM 654 C C . SER A 1 77 ? 24.327 -4.429 -35.722 1.00 76.38 77 SER A C 1
ATOM 656 O O . SER A 1 77 ? 25.369 -4.799 -36.272 1.00 76.38 77 SER A O 1
ATOM 658 N N . ASN A 1 78 ? 23.163 -4.411 -36.380 1.00 78.62 78 ASN A N 1
ATOM 659 C CA . ASN A 1 78 ? 23.032 -4.848 -37.762 1.00 78.62 78 ASN A CA 1
ATOM 660 C C . ASN A 1 78 ? 23.778 -3.894 -38.716 1.00 78.62 78 ASN A C 1
ATOM 662 O O . ASN A 1 78 ? 23.407 -2.733 -38.898 1.00 78.62 78 ASN A O 1
ATOM 666 N N . LYS A 1 79 ? 24.832 -4.405 -39.364 1.00 73.94 79 LYS A N 1
ATOM 667 C CA . LYS A 1 79 ? 25.666 -3.654 -40.318 1.00 73.94 79 LYS A CA 1
ATOM 668 C C . LYS A 1 79 ? 24.942 -3.283 -41.617 1.00 73.94 79 LYS A C 1
ATOM 670 O O . LYS A 1 79 ? 25.449 -2.434 -42.338 1.00 73.94 79 LYS A O 1
ATOM 675 N N . ALA A 1 80 ? 23.784 -3.883 -41.901 1.00 78.06 80 ALA A N 1
ATOM 676 C CA . ALA A 1 80 ? 22.960 -3.540 -43.061 1.00 78.06 80 ALA A CA 1
ATOM 677 C C . ALA A 1 80 ? 22.256 -2.177 -42.923 1.00 78.06 80 ALA A C 1
ATOM 679 O O . ALA A 1 80 ? 21.767 -1.633 -43.910 1.00 78.06 80 ALA A O 1
ATOM 680 N N . LEU A 1 81 ? 22.188 -1.621 -41.708 1.00 72.00 81 LEU A N 1
ATOM 681 C CA . LEU A 1 81 ? 21.671 -0.279 -41.468 1.00 72.00 81 LEU A CA 1
ATOM 682 C C . LEU A 1 81 ? 22.798 0.752 -41.580 1.00 72.00 81 LEU A C 1
ATOM 684 O O . LEU A 1 81 ? 23.851 0.605 -40.955 1.00 72.00 81 LEU A O 1
ATOM 688 N N . ASP A 1 82 ? 22.530 1.812 -42.341 1.00 84.69 82 ASP A N 1
ATOM 689 C CA . ASP A 1 82 ? 23.391 2.989 -42.436 1.00 84.69 82 ASP A CA 1
ATOM 690 C C . ASP A 1 82 ? 23.666 3.622 -41.054 1.00 84.69 82 ASP A C 1
ATOM 692 O O . ASP A 1 82 ? 22.843 3.535 -40.135 1.00 84.69 82 ASP A O 1
ATOM 696 N N . ILE A 1 83 ? 24.839 4.244 -40.904 1.00 82.12 83 ILE A N 1
ATOM 697 C CA . ILE A 1 83 ? 25.352 4.774 -39.632 1.00 82.12 83 ILE A CA 1
ATOM 698 C C . ILE A 1 83 ? 24.368 5.764 -39.000 1.00 82.12 83 ILE A C 1
ATOM 700 O O . ILE A 1 83 ? 24.071 5.627 -37.808 1.00 82.12 83 ILE A O 1
ATOM 704 N N . ASP A 1 84 ? 23.810 6.688 -39.782 1.00 82.75 84 ASP A N 1
ATOM 705 C CA . ASP A 1 84 ? 22.916 7.729 -39.267 1.00 82.75 84 ASP A CA 1
ATOM 706 C C . ASP A 1 84 ? 21.570 7.141 -38.838 1.00 82.75 84 ASP A C 1
ATOM 708 O O . ASP A 1 84 ? 21.015 7.497 -37.793 1.00 82.75 84 ASP A O 1
ATOM 712 N N . ARG A 1 85 ? 21.072 6.148 -39.586 1.00 81.94 85 ARG A N 1
ATOM 713 C CA . ARG A 1 85 ? 19.866 5.395 -39.208 1.00 81.94 85 ARG A CA 1
ATOM 714 C C . ARG A 1 85 ? 20.060 4.623 -37.908 1.00 81.94 85 ARG A C 1
ATOM 716 O O . ARG A 1 85 ? 19.164 4.630 -37.064 1.00 81.94 85 ARG A O 1
ATOM 723 N N . ARG A 1 86 ? 21.221 3.992 -37.708 1.00 79.94 86 ARG A N 1
ATOM 724 C CA . ARG A 1 86 ? 21.542 3.317 -36.438 1.00 79.94 86 ARG A CA 1
ATOM 725 C C . ARG A 1 86 ? 21.632 4.311 -35.284 1.00 79.94 86 ARG A C 1
ATOM 727 O O . ARG A 1 86 ? 21.047 4.054 -34.236 1.00 79.94 86 ARG A O 1
ATOM 734 N N . ALA A 1 87 ? 22.290 5.454 -35.473 1.00 82.06 87 ALA A N 1
ATOM 735 C CA . ALA A 1 87 ? 22.391 6.496 -34.448 1.00 82.06 87 ALA A CA 1
ATOM 736 C C . ALA A 1 87 ? 21.011 7.051 -34.043 1.00 82.06 87 ALA A C 1
ATOM 738 O O . ALA A 1 87 ? 20.721 7.220 -32.852 1.00 82.06 87 ALA A O 1
ATOM 739 N N . GLY A 1 88 ? 20.129 7.267 -35.026 1.00 84.25 88 GLY A N 1
ATOM 740 C CA . GLY A 1 88 ? 18.740 7.663 -34.800 1.00 84.25 88 GLY A CA 1
ATOM 741 C C . GLY A 1 88 ? 17.943 6.616 -34.016 1.00 84.25 88 GLY A C 1
ATOM 742 O O . GLY A 1 88 ? 17.271 6.960 -33.042 1.00 84.25 88 GLY A O 1
ATOM 743 N N . LEU A 1 89 ? 18.071 5.333 -34.377 1.00 82.31 89 LEU A N 1
ATOM 744 C CA . LEU A 1 89 ? 17.422 4.222 -33.671 1.00 82.31 89 LEU A CA 1
ATOM 745 C C . LEU A 1 89 ? 17.908 4.088 -32.225 1.00 82.31 89 LEU A C 1
ATOM 747 O O . LEU A 1 89 ? 17.079 3.998 -31.322 1.00 82.31 89 LEU A O 1
ATOM 751 N N . VAL A 1 90 ? 19.222 4.143 -31.985 1.00 83.19 90 VAL A N 1
ATOM 752 C CA . VAL A 1 90 ? 19.805 4.101 -30.631 1.00 83.19 90 VAL A CA 1
ATOM 753 C C . VAL A 1 90 ? 19.256 5.243 -29.774 1.00 83.19 90 VAL A C 1
ATOM 755 O O . VAL A 1 90 ? 18.842 5.029 -28.634 1.00 83.19 90 VAL A O 1
ATOM 758 N N . THR A 1 91 ? 19.198 6.454 -30.331 1.00 85.88 91 THR A N 1
ATOM 759 C CA . THR A 1 91 ? 18.703 7.637 -29.618 1.00 85.88 91 THR A CA 1
ATOM 760 C C . THR A 1 91 ? 17.211 7.528 -29.312 1.00 85.88 91 THR A C 1
ATOM 762 O O . THR A 1 91 ? 16.795 7.799 -28.185 1.00 85.88 91 THR A O 1
ATOM 765 N N . SER A 1 92 ? 16.397 7.117 -30.289 1.00 85.56 92 SER A N 1
ATOM 766 C CA . SER A 1 92 ? 14.962 6.899 -30.087 1.00 85.56 92 SER A CA 1
ATOM 767 C C . SER A 1 92 ? 14.720 5.840 -29.017 1.00 85.56 92 SER A C 1
ATOM 769 O O . SER A 1 92 ? 13.917 6.048 -28.114 1.00 85.56 92 SER A O 1
ATOM 771 N N . TYR A 1 93 ? 15.459 4.735 -29.075 1.00 82.94 93 TYR A N 1
ATOM 772 C CA . TYR A 1 93 ? 15.302 3.631 -28.144 1.00 82.94 93 TYR A CA 1
ATOM 773 C C . TYR A 1 93 ? 15.720 4.007 -26.715 1.00 82.94 93 TYR A C 1
ATOM 775 O O . TYR A 1 93 ? 14.996 3.727 -25.761 1.00 82.94 93 TYR A O 1
ATOM 783 N N . SER A 1 94 ? 16.827 4.738 -26.564 1.00 82.88 94 SER A N 1
ATOM 784 C CA . SER A 1 94 ? 17.263 5.288 -25.275 1.00 82.88 94 SER A CA 1
ATOM 785 C C . SER A 1 94 ? 16.221 6.239 -24.665 1.00 82.88 94 SER A C 1
ATOM 787 O O . SER A 1 94 ? 15.910 6.144 -23.470 1.00 82.88 94 SER A O 1
ATOM 789 N N . LYS A 1 95 ? 15.607 7.106 -25.486 1.00 87.38 95 LYS A N 1
ATOM 790 C CA . LYS A 1 95 ? 14.498 7.976 -25.057 1.00 87.38 95 LYS A CA 1
ATOM 791 C C . LYS A 1 95 ? 13.289 7.159 -24.603 1.00 87.38 95 LYS A C 1
ATOM 793 O O . LYS A 1 95 ? 12.777 7.410 -23.515 1.00 87.38 95 LYS A O 1
ATOM 798 N N . THR A 1 96 ? 12.870 6.167 -25.389 1.00 85.19 96 THR A N 1
ATOM 799 C CA . THR A 1 96 ? 11.734 5.296 -25.054 1.00 85.19 96 THR A CA 1
ATOM 800 C C . THR A 1 96 ? 11.972 4.529 -23.759 1.00 85.19 96 THR A C 1
ATOM 802 O O . THR A 1 96 ? 11.092 4.519 -22.904 1.00 85.19 96 THR A O 1
ATOM 805 N N . ILE A 1 97 ? 13.159 3.941 -23.567 1.00 83.00 97 ILE A N 1
ATOM 806 C CA . ILE A 1 97 ? 13.503 3.275 -22.305 1.00 83.00 97 ILE A CA 1
ATOM 807 C C . ILE A 1 97 ? 13.402 4.267 -21.156 1.00 83.00 97 ILE A C 1
ATOM 809 O O . ILE A 1 97 ? 12.745 3.976 -20.166 1.00 83.00 97 ILE A O 1
ATOM 813 N N . THR A 1 98 ? 14.032 5.435 -21.275 1.00 82.44 98 THR A N 1
ATOM 814 C CA . THR A 1 98 ? 14.042 6.434 -20.199 1.00 82.44 98 THR A CA 1
ATOM 815 C C . THR A 1 98 ? 12.627 6.860 -19.813 1.00 82.44 98 THR A C 1
ATOM 817 O O . THR A 1 98 ? 12.311 6.888 -18.623 1.00 82.44 98 THR A O 1
ATOM 820 N N . GLN A 1 99 ? 11.766 7.117 -20.801 1.00 85.06 99 GLN A N 1
ATOM 821 C CA . GLN A 1 99 ? 10.363 7.449 -20.567 1.00 85.06 99 GLN A CA 1
ATOM 822 C C . GLN A 1 99 ? 9.627 6.296 -19.878 1.00 85.06 99 GLN A C 1
ATOM 824 O O . GLN A 1 99 ? 9.019 6.494 -18.833 1.00 85.06 99 GLN A O 1
ATOM 829 N N . TYR A 1 100 ? 9.775 5.071 -20.386 1.00 84.81 100 TYR A N 1
ATOM 830 C CA . TYR A 1 100 ? 9.163 3.880 -19.799 1.00 84.81 100 TYR A CA 1
ATOM 831 C C . TYR A 1 100 ? 9.596 3.650 -18.341 1.00 84.81 100 TYR A C 1
ATOM 833 O O . TYR A 1 100 ? 8.771 3.322 -17.489 1.00 84.81 100 TYR A O 1
ATOM 841 N N . LYS A 1 101 ? 10.883 3.865 -18.020 1.00 82.69 101 LYS A N 1
ATOM 842 C CA . LYS A 1 101 ? 11.400 3.791 -16.642 1.00 82.69 101 LYS A CA 1
ATOM 843 C C . LYS A 1 101 ? 10.695 4.797 -15.730 1.00 82.69 101 LYS A C 1
ATOM 845 O O . LYS A 1 101 ? 10.332 4.444 -14.609 1.00 82.69 101 LYS A O 1
ATOM 850 N N . LEU A 1 102 ? 10.517 6.028 -16.206 1.00 82.56 102 LEU A N 1
ATOM 851 C CA . LEU A 1 102 ? 9.864 7.099 -15.459 1.00 82.56 102 LEU A CA 1
ATOM 852 C C . LEU A 1 102 ? 8.368 6.819 -15.265 1.00 82.56 102 LEU A C 1
ATOM 854 O O . LEU A 1 102 ? 7.882 6.902 -14.140 1.00 82.56 102 LEU A O 1
ATOM 858 N N . ASP A 1 103 ? 7.668 6.400 -16.317 1.00 86.62 103 ASP A N 1
ATOM 859 C CA . ASP A 1 103 ? 6.238 6.078 -16.268 1.00 86.62 103 ASP A CA 1
ATOM 860 C C . ASP A 1 103 ? 5.952 4.930 -15.296 1.00 86.62 103 ASP A C 1
ATOM 862 O O . ASP A 1 103 ? 5.053 5.024 -14.461 1.00 86.62 103 ASP A O 1
ATOM 866 N N . LEU A 1 104 ? 6.769 3.870 -15.332 1.00 86.44 104 LEU A N 1
ATOM 867 C CA . LEU A 1 104 ? 6.675 2.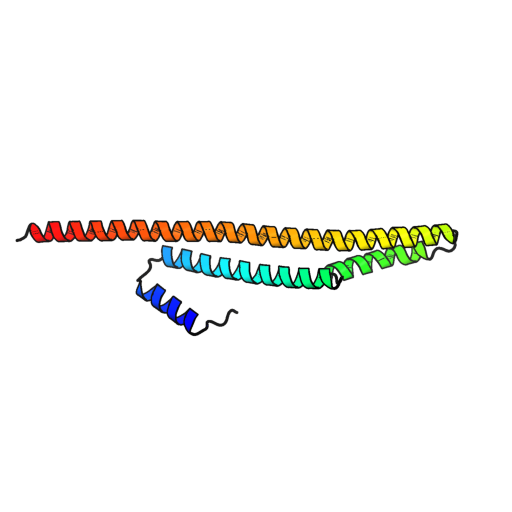765 -14.378 1.00 86.44 104 LEU A CA 1
ATOM 868 C C . LEU A 1 104 ? 6.851 3.237 -12.935 1.00 86.44 104 LEU A C 1
ATOM 870 O O . LEU A 1 104 ? 6.118 2.804 -12.044 1.00 86.44 104 LEU A O 1
ATOM 874 N N . MET A 1 105 ? 7.842 4.088 -12.671 1.00 83.56 105 MET A N 1
ATOM 875 C CA . MET A 1 105 ? 8.077 4.610 -11.327 1.00 83.56 105 MET A CA 1
ATOM 876 C C . MET A 1 105 ? 6.889 5.442 -10.829 1.00 83.56 105 MET A C 1
ATOM 878 O O . MET A 1 105 ? 6.452 5.239 -9.695 1.00 83.56 105 MET A O 1
ATOM 882 N N . THR A 1 106 ? 6.351 6.316 -11.680 1.00 85.88 106 THR A N 1
ATOM 883 C CA . THR A 1 106 ? 5.174 7.143 -11.381 1.00 85.88 106 THR A CA 1
ATOM 884 C C . THR A 1 106 ? 3.950 6.278 -11.093 1.00 85.88 106 THR A C 1
ATOM 886 O O . THR A 1 106 ? 3.341 6.422 -10.038 1.00 85.88 106 THR A O 1
ATOM 889 N N . LEU A 1 107 ? 3.658 5.291 -11.946 1.00 89.88 107 LEU A N 1
ATOM 890 C CA . LEU A 1 107 ? 2.535 4.367 -11.757 1.00 89.88 107 LEU A CA 1
ATOM 891 C C . LEU A 1 107 ? 2.620 3.61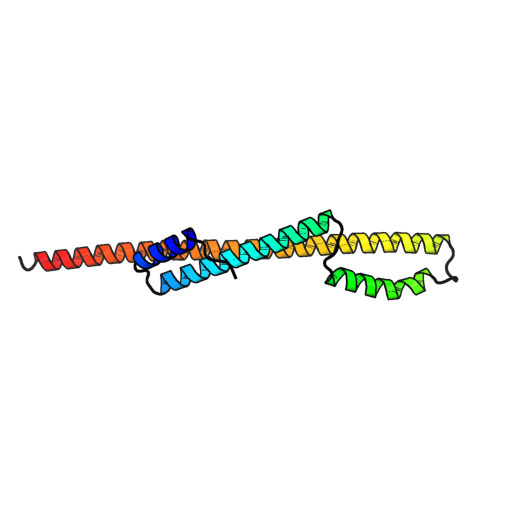3 -10.417 1.00 89.88 107 LEU A C 1
ATOM 893 O O . LEU A 1 107 ? 1.619 3.453 -9.713 1.00 89.88 107 LEU A O 1
ATOM 897 N N . ASN A 1 108 ? 3.814 3.139 -10.044 1.00 87.75 108 ASN A N 1
ATOM 898 C CA . ASN A 1 108 ? 4.007 2.460 -8.760 1.00 87.75 108 ASN A CA 1
ATOM 899 C C . ASN A 1 108 ? 3.788 3.414 -7.580 1.00 87.75 108 ASN A C 1
ATOM 901 O O . ASN A 1 108 ? 3.197 3.013 -6.577 1.00 87.75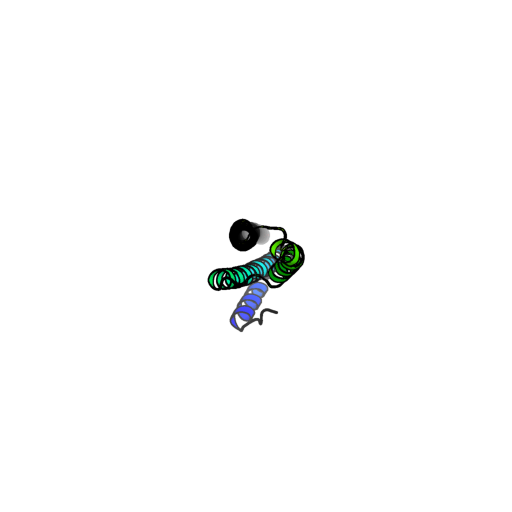 108 ASN A O 1
ATOM 905 N N . LEU A 1 109 ? 4.246 4.662 -7.693 1.00 88.56 109 LEU A N 1
ATOM 906 C CA . LEU A 1 109 ? 4.043 5.676 -6.665 1.00 88.56 109 LEU A CA 1
ATOM 907 C C . LEU A 1 109 ? 2.552 6.001 -6.498 1.00 88.56 109 LEU A C 1
ATOM 909 O O . LEU A 1 109 ? 2.055 5.972 -5.373 1.00 88.56 109 LEU A O 1
ATOM 913 N N . ASP A 1 110 ? 1.821 6.183 -7.596 1.00 91.62 110 ASP A N 1
ATOM 914 C CA . ASP A 1 110 ? 0.371 6.407 -7.577 1.00 91.62 110 ASP A CA 1
ATOM 915 C C . ASP A 1 110 ? -0.383 5.221 -6.965 1.00 91.62 110 ASP A C 1
ATOM 917 O O . ASP A 1 110 ? -1.287 5.394 -6.144 1.00 91.62 110 ASP A O 1
ATOM 921 N N . THR A 1 111 ? 0.021 3.996 -7.309 1.00 92.31 111 THR A N 1
ATOM 922 C CA . THR A 1 111 ? -0.559 2.770 -6.745 1.00 92.31 111 THR A CA 1
ATOM 923 C C . THR A 1 111 ? -0.362 2.717 -5.230 1.00 92.31 111 THR A C 1
ATOM 925 O O . THR A 1 111 ? -1.317 2.480 -4.489 1.00 92.31 111 THR A O 1
ATOM 928 N N . ILE A 1 112 ? 0.855 2.991 -4.753 1.00 89.81 112 ILE A N 1
ATOM 929 C CA . ILE A 1 112 ? 1.176 3.050 -3.321 1.00 89.81 112 ILE A CA 1
ATOM 930 C C . ILE A 1 112 ? 0.327 4.116 -2.620 1.00 89.81 112 ILE A C 1
ATOM 932 O O . ILE A 1 112 ? -0.263 3.844 -1.572 1.00 89.81 112 ILE A O 1
ATOM 936 N N . GLN A 1 113 ? 0.199 5.306 -3.208 1.00 90.12 113 GLN A N 1
ATOM 937 C CA . GLN A 1 113 ? -0.615 6.383 -2.644 1.00 90.12 113 GLN A CA 1
ATOM 938 C C . GLN A 1 113 ? -2.098 6.022 -2.572 1.00 90.12 113 GLN A C 1
ATOM 940 O O . GLN A 1 113 ? -2.752 6.311 -1.569 1.00 90.12 113 GLN A O 1
ATOM 945 N N . ASN A 1 114 ? -2.634 5.350 -3.589 1.00 93.81 114 ASN A N 1
ATOM 946 C CA . ASN A 1 114 ? -4.017 4.877 -3.578 1.00 93.81 114 ASN A CA 1
ATOM 947 C C . ASN A 1 114 ? -4.253 3.823 -2.491 1.00 93.81 114 ASN A C 1
ATOM 949 O O . ASN A 1 114 ? -5.261 3.891 -1.788 1.00 93.81 114 ASN A O 1
ATOM 953 N N . VAL A 1 115 ? -3.301 2.910 -2.275 1.00 92.12 115 VAL A N 1
ATOM 954 C CA . VAL A 1 115 ? -3.359 1.947 -1.163 1.00 92.12 115 VAL A CA 1
ATOM 955 C C . VAL A 1 115 ? -3.336 2.661 0.192 1.00 92.12 115 VAL A C 1
ATOM 957 O O . VAL A 1 115 ? -4.127 2.323 1.073 1.00 92.12 115 VAL A O 1
ATOM 960 N N . ILE A 1 116 ? -2.484 3.680 0.368 1.00 88.25 116 ILE A N 1
ATOM 961 C CA . ILE A 1 116 ? -2.455 4.490 1.598 1.00 88.25 116 ILE A CA 1
ATOM 962 C C . ILE A 1 116 ? -3.811 5.161 1.832 1.00 88.25 116 ILE A C 1
ATOM 964 O O . ILE A 1 116 ? -4.347 5.057 2.935 1.00 88.25 116 ILE A O 1
ATOM 968 N N . ARG A 1 117 ? -4.384 5.807 0.807 1.00 92.44 117 ARG A N 1
ATOM 969 C CA . ARG A 1 117 ? -5.702 6.458 0.897 1.00 92.44 117 ARG A CA 1
ATOM 970 C C . ARG A 1 117 ? -6.796 5.461 1.278 1.00 92.44 117 ARG A C 1
ATOM 972 O O . ARG A 1 117 ? -7.590 5.754 2.168 1.00 92.44 117 ARG A O 1
ATOM 979 N N . GLY A 1 118 ? -6.803 4.275 0.670 1.00 91.75 118 GLY A N 1
ATOM 980 C CA . GLY A 1 118 ? -7.755 3.214 1.007 1.00 91.75 118 GLY A CA 1
ATOM 981 C C . GLY A 1 118 ? -7.638 2.766 2.466 1.00 91.75 118 GLY A C 1
ATOM 982 O O . GLY A 1 118 ? -8.635 2.716 3.185 1.00 91.75 118 GLY A O 1
ATOM 983 N N . HIS A 1 119 ? -6.418 2.526 2.957 1.00 88.81 119 HIS A N 1
ATOM 984 C CA . HIS A 1 119 ? -6.215 2.199 4.370 1.00 88.81 119 HIS A CA 1
ATOM 985 C C . HIS A 1 119 ? -6.619 3.346 5.312 1.00 88.81 119 HIS A C 1
ATOM 987 O O . HIS A 1 119 ? -7.152 3.083 6.386 1.00 88.81 119 HIS A O 1
ATOM 993 N N . GLN A 1 120 ? -6.395 4.608 4.931 1.00 90.12 120 GLN A N 1
ATOM 994 C CA . GLN A 1 120 ? -6.828 5.769 5.717 1.00 90.12 120 GLN A CA 1
ATOM 995 C C . GLN A 1 120 ? -8.353 5.866 5.812 1.00 90.12 120 GLN A C 1
ATOM 997 O O . GLN A 1 120 ? -8.872 6.166 6.882 1.00 90.12 120 GLN A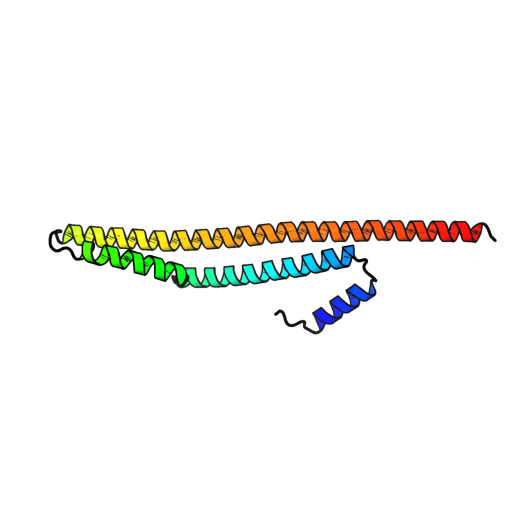 O 1
ATOM 1002 N N . GLN A 1 121 ? -9.076 5.576 4.728 1.00 94.31 121 GLN A N 1
ATOM 1003 C CA . GLN A 1 121 ? -10.541 5.521 4.748 1.00 94.31 121 GLN A CA 1
ATOM 1004 C C . GLN A 1 121 ? -11.040 4.436 5.707 1.00 94.31 121 GLN A C 1
ATOM 1006 O O . GLN A 1 121 ? -11.835 4.730 6.596 1.00 94.31 121 GLN A O 1
ATOM 1011 N N . ILE A 1 122 ? -10.492 3.220 5.605 1.00 92.25 122 ILE A N 1
ATOM 1012 C CA . ILE A 1 122 ? -10.822 2.115 6.520 1.00 92.25 122 ILE A CA 1
ATOM 1013 C C . ILE A 1 122 ? -10.527 2.505 7.974 1.00 92.25 122 ILE A C 1
ATOM 1015 O O . ILE A 1 122 ? -11.336 2.242 8.862 1.00 92.25 122 ILE A O 1
ATOM 1019 N N . LEU A 1 123 ? -9.386 3.150 8.233 1.00 89.44 123 LEU A N 1
ATOM 1020 C CA . LEU A 1 123 ? -9.015 3.610 9.570 1.00 89.44 123 LEU A CA 1
ATOM 1021 C C .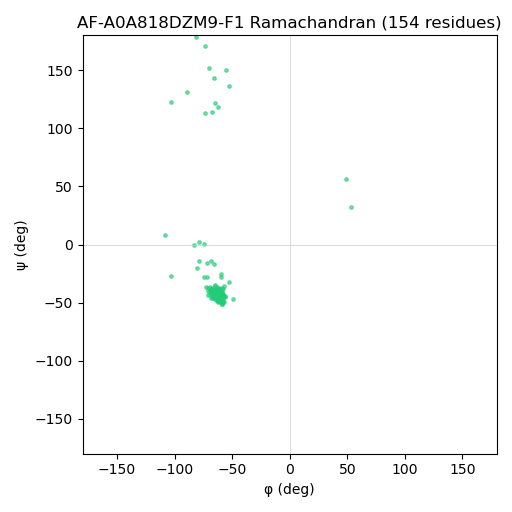 LEU A 1 123 ? -10.031 4.619 10.125 1.00 89.44 123 LEU A C 1
ATOM 1023 O O . LEU A 1 123 ? -10.470 4.464 11.263 1.00 89.44 123 LEU A O 1
ATOM 1027 N N . ASN A 1 124 ? -10.429 5.608 9.322 1.00 90.94 124 ASN A N 1
ATOM 1028 C CA . ASN A 1 124 ? -11.425 6.606 9.713 1.00 90.94 124 ASN A CA 1
ATOM 1029 C C . ASN A 1 124 ? -12.781 5.952 10.024 1.00 90.94 124 ASN A C 1
ATOM 1031 O O . ASN A 1 124 ? -13.415 6.282 11.029 1.00 90.94 124 ASN A O 1
ATOM 1035 N N . ASP A 1 125 ? -13.204 4.984 9.209 1.00 92.31 125 ASP A N 1
ATOM 1036 C CA . ASP A 1 125 ? -14.450 4.245 9.424 1.00 92.31 125 ASP A CA 1
ATOM 1037 C C . ASP A 1 125 ? -14.410 3.421 10.716 1.00 92.31 125 ASP A C 1
ATOM 1039 O O . ASP A 1 125 ? -15.373 3.414 11.486 1.00 92.31 125 ASP A O 1
ATOM 1043 N N . LEU A 1 126 ? -13.290 2.746 10.990 1.00 89.00 126 LEU A N 1
ATOM 1044 C CA . LEU A 1 126 ? -13.098 1.983 12.225 1.00 89.00 126 LEU A CA 1
ATOM 1045 C C . LEU A 1 126 ? -13.086 2.889 13.461 1.00 89.00 126 LEU A C 1
ATOM 1047 O O . LEU A 1 126 ? -13.705 2.553 14.469 1.00 89.00 126 LEU A O 1
ATOM 1051 N N . GLN A 1 127 ? -12.432 4.050 13.384 1.00 87.38 127 GLN A N 1
ATOM 1052 C CA . GLN A 1 127 ? -12.428 5.037 14.468 1.00 87.38 127 GLN A CA 1
ATOM 1053 C C . GLN A 1 127 ? -13.834 5.577 14.748 1.00 87.38 127 GLN A C 1
ATOM 1055 O O . GLN A 1 127 ? -14.237 5.673 15.909 1.00 87.38 127 GLN A O 1
ATOM 1060 N N . LYS A 1 128 ? -14.611 5.867 13.698 1.00 90.38 128 LYS A N 1
ATOM 1061 C CA . LYS A 1 128 ? -16.008 6.291 13.831 1.00 90.38 128 LYS A CA 1
ATOM 1062 C C . LYS A 1 128 ? -16.861 5.209 14.497 1.00 90.38 128 LYS A C 1
ATOM 1064 O O . LYS A 1 128 ? -17.587 5.517 15.440 1.00 90.38 128 LYS A O 1
ATOM 1069 N N . LYS A 1 129 ? -16.730 3.949 14.064 1.00 87.19 129 LYS A N 1
ATOM 1070 C CA . LYS A 1 129 ? -17.432 2.805 14.675 1.00 87.19 129 LYS A CA 1
ATOM 1071 C C . LYS A 1 129 ? -17.079 2.633 16.150 1.00 87.19 129 LYS A C 1
ATOM 1073 O O . LYS A 1 129 ? -17.974 2.432 16.964 1.00 87.19 129 LYS A O 1
ATOM 1078 N N . LEU A 1 130 ? -15.797 2.755 16.504 1.00 83.94 130 LEU A N 1
ATOM 1079 C CA . LEU A 1 130 ? -15.362 2.661 17.898 1.00 83.94 130 LEU A CA 1
ATOM 1080 C C . LEU A 1 130 ? -15.980 3.774 18.754 1.00 83.94 130 LEU A C 1
ATOM 1082 O O . LEU A 1 130 ? -16.496 3.503 19.833 1.00 83.94 130 LEU A O 1
ATOM 1086 N N . SER A 1 131 ? -15.976 5.014 18.256 1.00 83.50 131 SER A N 1
ATOM 1087 C CA . SER A 1 131 ? -16.570 6.159 18.956 1.00 83.50 131 SER A CA 1
ATOM 1088 C C . SER A 1 131 ? -18.076 5.986 19.179 1.00 83.50 131 SER A C 1
ATOM 1090 O O . SER A 1 131 ? -18.556 6.231 20.285 1.00 83.50 131 SER A O 1
ATOM 1092 N N . GLN A 1 132 ? -18.802 5.515 18.163 1.00 85.81 132 GLN A N 1
ATOM 1093 C CA . GLN A 1 132 ? -20.237 5.236 18.257 1.00 85.81 132 GLN A CA 1
ATOM 1094 C C . GLN A 1 132 ? -20.531 4.118 19.263 1.00 85.81 132 GLN A C 1
ATOM 1096 O O . GLN A 1 132 ? -21.352 4.306 20.157 1.00 85.81 132 GLN A O 1
ATOM 1101 N N . SER A 1 133 ? -19.795 3.004 19.186 1.00 81.38 133 SER A N 1
ATOM 1102 C CA . SER A 1 133 ? -19.949 1.877 20.112 1.00 81.38 133 SER A CA 1
ATOM 1103 C C . SER A 1 133 ? -19.702 2.287 21.568 1.00 81.38 133 SER A C 1
ATOM 1105 O O . SER A 1 133 ? -20.478 1.932 22.453 1.00 81.38 133 SER A O 1
ATOM 1107 N N . CYS A 1 134 ? -18.668 3.093 21.834 1.00 75.31 134 CYS A N 1
ATOM 1108 C CA . CYS A 1 134 ? -18.418 3.622 23.176 1.00 75.31 134 CYS A CA 1
ATOM 1109 C C . CYS A 1 134 ? -19.559 4.522 23.677 1.00 75.31 134 CYS A C 1
ATOM 1111 O O . CYS A 1 134 ? -19.903 4.469 24.857 1.00 75.31 134 CYS A O 1
ATOM 1113 N N . HIS A 1 135 ? -20.148 5.340 22.801 1.00 75.44 135 HIS A N 1
ATOM 1114 C CA . HIS A 1 135 ? -21.245 6.233 23.167 1.00 75.44 135 HIS A CA 1
ATOM 1115 C C . HIS A 1 135 ? -22.525 5.462 23.522 1.00 75.44 135 HIS A C 1
ATOM 1117 O O . HIS A 1 135 ? -23.129 5.724 24.561 1.00 75.44 135 HIS A O 1
ATOM 1123 N N . GLU A 1 136 ? -22.896 4.468 22.713 1.00 74.88 136 GLU A N 1
ATOM 1124 C CA . GLU A 1 136 ? -24.069 3.615 22.952 1.00 74.88 136 GLU A CA 1
ATOM 1125 C C . GLU A 1 136 ? -23.960 2.848 24.276 1.00 74.88 136 GLU A C 1
ATOM 1127 O O . GLU A 1 136 ? -24.899 2.845 25.074 1.00 74.88 136 GLU A O 1
ATOM 1132 N N . LEU A 1 137 ? -22.791 2.269 24.569 1.00 70.81 137 LEU A N 1
ATOM 1133 C CA . LEU A 1 137 ? -22.555 1.554 25.828 1.00 70.81 137 LEU A CA 1
ATOM 1134 C C . LEU A 1 137 ? -22.611 2.482 27.046 1.00 70.81 137 LEU A C 1
ATOM 1136 O O . LEU A 1 137 ? -23.102 2.085 28.103 1.00 70.81 137 LEU A O 1
ATOM 1140 N N . MET A 1 138 ? -22.136 3.724 26.911 1.00 72.81 138 MET A N 1
ATOM 1141 C CA . MET A 1 138 ? -22.209 4.717 27.982 1.00 72.81 138 MET A CA 1
ATOM 1142 C C . MET A 1 138 ? -23.662 5.103 28.292 1.00 72.81 138 MET A C 1
ATOM 1144 O O . MET A 1 138 ? -24.034 5.158 29.465 1.00 72.81 138 MET A O 1
ATOM 1148 N N . ILE A 1 139 ? -24.494 5.308 27.264 1.00 74.19 139 ILE A N 1
ATOM 1149 C CA . ILE A 1 139 ? -25.937 5.557 27.423 1.00 74.19 139 ILE A CA 1
ATOM 1150 C C . ILE A 1 139 ? -26.600 4.365 28.123 1.00 74.19 139 ILE A C 1
ATOM 1152 O O . ILE A 1 139 ? -27.264 4.539 29.145 1.00 74.19 139 ILE A O 1
ATOM 1156 N N . GLN A 1 140 ? -26.339 3.147 27.648 1.00 74.00 140 GLN A N 1
ATOM 1157 C CA . GLN A 1 140 ? -26.923 1.930 28.209 1.00 74.00 140 GLN A CA 1
ATOM 1158 C C . GLN A 1 140 ? -26.522 1.711 29.681 1.00 74.00 140 GLN A C 1
ATOM 1160 O O . GLN A 1 140 ? -27.337 1.296 30.508 1.00 74.00 140 GLN A O 1
ATOM 1165 N N . ALA A 1 141 ? -25.281 2.040 30.052 1.00 72.44 141 ALA A N 1
ATOM 1166 C CA . ALA A 1 141 ? -24.819 1.982 31.438 1.00 72.44 141 ALA A CA 1
ATOM 1167 C C . ALA A 1 141 ? -25.532 3.004 32.346 1.00 72.44 141 ALA A C 1
ATOM 1169 O O . ALA A 1 141 ? -25.854 2.684 33.495 1.00 72.44 141 ALA A O 1
ATOM 1170 N N . ILE A 1 142 ? -25.800 4.216 31.846 1.00 76.06 142 ILE A N 1
ATOM 1171 C CA . ILE A 1 142 ? -26.560 5.246 32.570 1.00 76.06 142 ILE A CA 1
ATOM 1172 C C . ILE A 1 142 ? -28.005 4.784 32.789 1.00 76.06 142 ILE A C 1
ATOM 1174 O O . ILE A 1 142 ? -28.493 4.836 33.920 1.00 76.06 142 ILE A O 1
ATOM 1178 N N . GLU A 1 143 ? -28.663 4.266 31.752 1.00 82.75 143 GLU A N 1
ATOM 1179 C CA . GLU A 1 143 ? -30.038 3.755 31.834 1.00 82.75 143 GLU A CA 1
ATOM 1180 C C . GLU A 1 143 ? -30.164 2.583 32.818 1.00 82.75 143 GLU A C 1
ATOM 1182 O O . GLU A 1 143 ? -31.091 2.534 33.631 1.00 82.75 143 GLU A O 1
ATOM 1187 N N . ASN A 1 144 ? -29.200 1.657 32.804 1.00 82.06 144 ASN A N 1
ATOM 1188 C CA . ASN A 1 144 ? -29.164 0.533 33.739 1.00 82.06 144 ASN A CA 1
ATOM 1189 C C . ASN A 1 144 ? -29.000 1.002 35.194 1.00 82.06 144 ASN A C 1
ATOM 1191 O O . ASN A 1 144 ? -29.680 0.488 36.085 1.00 82.06 144 ASN A O 1
ATOM 1195 N N . ARG A 1 145 ? -28.151 2.010 35.446 1.00 77.12 145 ARG A N 1
ATOM 1196 C CA . ARG A 1 145 ? -28.002 2.616 36.782 1.00 77.12 145 ARG A CA 1
ATOM 1197 C C . ARG A 1 145 ? -29.271 3.335 37.230 1.00 77.12 145 ARG A C 1
ATOM 1199 O O . ARG A 1 145 ? -29.681 3.166 38.376 1.00 77.12 145 ARG A O 1
ATOM 1206 N N . GLN A 1 146 ? -29.922 4.082 36.338 1.00 78.56 146 GLN A N 1
ATOM 1207 C CA . GLN A 1 146 ? -31.199 4.737 36.634 1.00 78.56 146 GLN A CA 1
ATOM 1208 C C . GLN A 1 146 ? -32.284 3.717 36.997 1.00 78.56 146 GLN A C 1
ATOM 1210 O O . GLN A 1 146 ? -32.957 3.890 38.013 1.00 78.56 146 GLN A O 1
ATOM 1215 N N . LYS A 1 147 ? -32.410 2.618 36.241 1.00 86.19 147 LYS A N 1
ATOM 1216 C CA . LYS A 1 147 ? -33.340 1.523 36.568 1.00 86.19 147 LYS A CA 1
ATOM 1217 C C . LYS A 1 147 ? -33.029 0.869 37.913 1.00 86.19 147 LYS A C 1
ATOM 1219 O O . LYS A 1 147 ? -33.946 0.634 38.697 1.00 86.19 147 LYS A O 1
ATOM 1224 N N . ALA A 1 148 ? -31.758 0.590 38.203 1.00 83.44 148 ALA A N 1
ATOM 1225 C CA . ALA A 1 148 ? -31.355 0.006 39.483 1.00 83.44 148 ALA A CA 1
ATOM 1226 C C . ALA A 1 148 ? -31.718 0.919 40.667 1.00 83.44 148 ALA A C 1
ATOM 1228 O O . ALA A 1 148 ? -32.261 0.452 41.665 1.00 83.44 148 ALA A O 1
ATOM 1229 N N . MET A 1 149 ? -31.495 2.227 40.524 1.00 79.56 149 MET A N 1
ATOM 1230 C CA . MET A 1 149 ? -31.810 3.227 41.545 1.00 79.56 149 MET A CA 1
ATOM 1231 C C . MET A 1 149 ? -33.322 3.423 41.729 1.00 79.56 149 MET A C 1
ATOM 1233 O O . MET A 1 149 ? -33.797 3.499 42.859 1.00 79.56 149 MET A O 1
ATOM 1237 N N . GLN A 1 150 ? -34.098 3.423 40.640 1.00 80.44 150 GLN A N 1
ATOM 1238 C CA . GLN A 1 150 ? -35.564 3.423 40.701 1.00 80.44 150 GLN A CA 1
ATOM 1239 C C . GLN A 1 150 ? -36.111 2.177 41.399 1.00 80.44 150 GLN A C 1
ATOM 1241 O O . GLN A 1 150 ? -37.056 2.278 42.175 1.00 80.44 150 GLN A O 1
ATOM 1246 N N . ASN A 1 151 ? -35.528 1.006 41.140 1.00 81.50 151 ASN A N 1
ATOM 1247 C CA . ASN A 1 151 ? -35.923 -0.223 41.817 1.00 81.50 151 ASN A CA 1
ATOM 1248 C C . ASN A 1 151 ? -35.571 -0.173 43.304 1.00 81.50 151 ASN A C 1
ATOM 1250 O O . ASN A 1 151 ? -36.423 -0.502 44.114 1.00 81.50 151 ASN A O 1
ATOM 1254 N N . PHE A 1 152 ? -34.377 0.293 43.675 1.00 76.75 152 PHE A N 1
ATOM 1255 C CA . PHE A 1 152 ? -33.977 0.457 45.075 1.00 76.75 152 PHE A CA 1
ATOM 1256 C C . PHE A 1 152 ? -34.917 1.394 45.849 1.00 76.75 152 PHE A C 1
ATOM 1258 O O . PHE A 1 152 ? -35.371 1.042 46.932 1.00 76.75 152 PHE A O 1
ATOM 1265 N N . MET A 1 153 ? -35.294 2.533 45.257 1.00 66.12 153 MET A N 1
ATOM 1266 C CA . MET A 1 153 ? -36.243 3.474 45.867 1.00 66.12 153 MET A CA 1
ATOM 1267 C C . MET A 1 153 ? -37.670 2.925 46.023 1.00 66.12 153 MET A C 1
ATOM 1269 O O . MET A 1 153 ? -38.436 3.493 46.785 1.00 66.12 153 MET A O 1
ATOM 1273 N N . LYS A 1 154 ? -38.053 1.841 45.332 1.00 72.00 154 LYS A N 1
ATOM 1274 C CA . LYS A 1 154 ? -39.359 1.182 45.544 1.00 72.00 154 LYS A CA 1
ATOM 1275 C C . LYS A 1 154 ? -39.393 0.279 46.781 1.00 72.00 154 LYS A C 1
ATOM 1277 O O . LYS A 1 154 ? -40.475 -0.147 47.169 1.00 72.00 154 LYS A O 1
ATOM 1282 N N . TYR A 1 155 ? -38.232 -0.056 47.343 1.00 64.69 155 TYR A N 1
ATOM 1283 C CA . TYR A 1 155 ? -38.096 -0.938 48.507 1.00 64.69 155 TYR A CA 1
ATOM 1284 C C . TYR A 1 155 ? -37.687 -0.186 49.786 1.00 64.69 155 TYR A C 1
ATOM 1286 O O . TYR A 1 155 ? -37.382 -0.828 50.790 1.00 64.69 155 TYR A O 1
ATOM 1294 N N . ILE A 1 156 ? -37.674 1.150 49.740 1.00 56.25 156 ILE A N 1
ATOM 1295 C CA . ILE A 1 156 ? -37.532 2.065 50.883 1.00 56.25 156 ILE A CA 1
ATOM 1296 C C . ILE A 1 156 ? -38.884 2.739 51.094 1.00 56.25 156 ILE A C 1
ATOM 1298 O O . ILE A 1 156 ? -39.303 2.835 52.266 1.00 56.25 156 ILE A O 1
#